Protein AF-A0A9D7BAR1-F1 (afdb_monomer)

Foldseek 3Di:
DPCDQDPLRVLLVVLLVCCLVVVDQCLPPPDQDPDDPVSSNVSSVCSNCVPNVCVVVSVSADPQDQEQDFPDWDDDQFKIKTARPAPFWKWKAKPVGDIDTDRIDMDGHPDFDKMKMKIWTQHPVGHIYIDIDIDGRDHDD

pLDDT: mean 88.32, std 10.66, range [42.91, 97.5]

Nearest PDB structures (foldseek):
  4l9d-assembly2_B  TM=8.506E-01  e=4.970E-05  Vibrio cholerae M66-2
  6aem-assembly2_B  TM=8.520E-01  e=3.754E-04  Vibrio anguillarum
  2y72-assembly2_B  TM=6.990E-01  e=2.219E-03  Hathewaya histolytica
  4tn9-assembly1_A  TM=7.422E-01  e=4.922E-03  Hathewaya histolytica
  4aqo-assembly1_A  TM=6.953E-01  e=4.354E-03  Hathewaya histolytica

Sequence (141 aa):
MESHPSVEGTYLAACVFYCTLFQQSCVNATFNSSLPPETATILRTIASATVLDEIETWNLDVPNGTDALLDDYTLGTDFVTLVHNGQGTHLWTCSNGQSFTTATVTFNFATAGSYTVTHTYDDPCGNTDTGTLHLRHCPRR

Structure (mmCIF, N/CA/C/O backbone):
data_AF-A0A9D7BAR1-F1
#
_entry.id   AF-A0A9D7BAR1-F1
#
loop_
_atom_site.group_PDB
_atom_site.id
_atom_site.type_symbol
_atom_site.label_atom_id
_atom_site.label_alt_id
_atom_site.label_comp_id
_atom_site.label_asym_id
_atom_site.label_entity_id
_atom_site.label_seq_id
_atom_site.pdbx_PDB_ins_code
_atom_site.Cartn_x
_atom_site.Cartn_y
_atom_site.Cartn_z
_atom_site.occupancy
_atom_site.B_iso_or_equiv
_atom_site.auth_seq_id
_atom_site.auth_comp_id
_atom_site.auth_asym_id
_atom_site.auth_atom_id
_atom_site.pdbx_PDB_model_num
ATOM 1 N N . MET A 1 1 ? 38.375 2.074 -20.699 1.00 42.91 1 MET A N 1
ATOM 2 C CA . MET A 1 1 ? 37.462 1.910 -21.846 1.00 42.91 1 MET A CA 1
ATOM 3 C C . MET A 1 1 ? 36.117 2.381 -21.355 1.00 42.91 1 MET A C 1
ATOM 5 O O . MET A 1 1 ? 35.508 1.689 -20.551 1.00 42.91 1 MET A O 1
ATOM 9 N N . GLU A 1 2 ? 35.747 3.615 -21.685 1.00 49.19 2 GLU A N 1
ATOM 10 C CA . GLU A 1 2 ? 34.440 4.144 -21.305 1.00 49.19 2 GLU A CA 1
ATOM 11 C C . GLU A 1 2 ? 33.367 3.308 -22.000 1.00 49.19 2 GLU A C 1
ATOM 13 O O . GLU A 1 2 ? 33.312 3.229 -23.227 1.00 49.19 2 GLU A O 1
ATOM 18 N N . SER A 1 3 ? 32.579 2.606 -21.188 1.00 58.50 3 SER A N 1
ATOM 19 C CA . SER A 1 3 ? 31.426 1.823 -21.611 1.00 58.50 3 SER A CA 1
ATOM 20 C C . SER A 1 3 ? 30.321 2.792 -22.013 1.00 58.50 3 SER A C 1
ATOM 22 O O . SER A 1 3 ? 29.392 3.030 -21.245 1.00 58.50 3 SER A O 1
ATOM 24 N N . HIS A 1 4 ? 30.433 3.399 -23.194 1.00 56.12 4 HIS A N 1
ATOM 25 C CA . HIS A 1 4 ? 29.292 4.102 -23.755 1.00 56.12 4 HIS A CA 1
ATOM 26 C C . HIS A 1 4 ? 28.196 3.074 -24.036 1.00 56.12 4 HIS A C 1
ATOM 28 O O . HIS A 1 4 ? 28.446 2.102 -24.757 1.00 56.12 4 HIS A O 1
ATOM 34 N N . PRO A 1 5 ? 26.999 3.247 -23.457 1.00 65.75 5 PRO A N 1
ATOM 35 C CA . PRO A 1 5 ? 25.892 2.368 -23.762 1.00 65.75 5 PRO A CA 1
ATOM 36 C C . PRO A 1 5 ? 25.576 2.488 -25.254 1.00 65.75 5 PRO A C 1
ATOM 38 O O . PRO A 1 5 ? 25.544 3.586 -25.814 1.00 65.75 5 PRO A O 1
ATOM 41 N N . SER A 1 6 ? 25.352 1.349 -25.906 1.00 86.56 6 SER A N 1
ATOM 42 C CA . SER A 1 6 ? 24.841 1.338 -27.273 1.00 86.56 6 SER A CA 1
ATOM 43 C C . SER A 1 6 ? 23.470 2.028 -27.330 1.00 86.56 6 SER A C 1
ATOM 45 O O . SER A 1 6 ? 22.872 2.351 -26.295 1.00 86.56 6 SER A O 1
ATOM 47 N N . VAL A 1 7 ? 22.938 2.260 -28.532 1.00 89.50 7 VAL A N 1
ATOM 48 C CA . VAL A 1 7 ? 21.580 2.814 -28.672 1.00 89.50 7 VAL A CA 1
ATOM 49 C C . VAL A 1 7 ? 20.568 1.912 -27.954 1.00 89.50 7 VAL A C 1
ATOM 51 O O . VAL A 1 7 ? 19.695 2.416 -27.250 1.00 89.50 7 VAL A O 1
ATOM 54 N N . GLU A 1 8 ? 20.743 0.592 -28.046 1.00 91.75 8 GLU A N 1
ATOM 55 C CA . GLU A 1 8 ? 19.975 -0.410 -27.303 1.00 91.75 8 GLU A CA 1
ATOM 56 C C . GLU A 1 8 ? 20.138 -0.242 -25.790 1.00 91.75 8 GLU A C 1
ATOM 58 O O . GLU A 1 8 ? 19.143 -0.190 -25.073 1.00 91.75 8 GLU A O 1
ATOM 63 N N . GLY A 1 9 ? 21.376 -0.111 -25.299 1.00 89.62 9 GLY A N 1
ATOM 64 C CA . GLY A 1 9 ? 21.656 0.038 -23.869 1.00 89.62 9 GLY A CA 1
ATOM 65 C C . GLY A 1 9 ? 21.078 1.325 -23.277 1.00 89.62 9 GLY A C 1
ATOM 66 O O . GLY A 1 9 ? 20.498 1.306 -22.194 1.00 89.62 9 GLY A O 1
ATOM 67 N N . THR A 1 10 ? 21.171 2.436 -24.011 1.00 91.31 10 THR A N 1
ATOM 68 C CA . THR A 1 10 ? 20.620 3.735 -23.594 1.00 91.31 10 THR A CA 1
ATOM 69 C C . THR A 1 10 ? 19.096 3.691 -23.575 1.00 91.31 10 THR A C 1
ATOM 71 O O . THR A 1 10 ? 18.467 4.182 -22.639 1.00 91.31 10 THR A O 1
ATOM 74 N N . TYR A 1 11 ? 18.493 3.072 -24.592 1.00 94.12 11 TYR A N 1
ATOM 75 C CA . TYR A 1 11 ? 17.048 2.908 -24.677 1.00 94.12 11 TYR A CA 1
ATOM 76 C C . TYR A 1 11 ? 16.513 2.005 -23.562 1.00 94.12 11 TYR A C 1
ATOM 78 O O . TYR A 1 11 ? 15.532 2.356 -22.908 1.00 94.12 11 TYR A O 1
ATOM 86 N N . LEU A 1 12 ? 17.186 0.881 -23.295 1.00 93.75 12 LEU A N 1
ATOM 87 C CA . LEU A 1 12 ? 16.839 -0.016 -22.196 1.00 93.75 12 LEU A CA 1
ATOM 88 C C . LEU A 1 12 ? 16.933 0.700 -20.844 1.00 93.75 12 LEU A C 1
ATOM 90 O O . LEU A 1 12 ? 15.992 0.628 -20.060 1.00 93.75 12 LEU A O 1
ATOM 94 N N . ALA A 1 13 ? 18.016 1.445 -20.595 1.00 93.44 13 ALA A N 1
ATOM 95 C CA . ALA A 1 13 ? 18.177 2.220 -19.366 1.00 93.44 13 ALA A CA 1
ATOM 96 C C . ALA A 1 13 ? 17.063 3.267 -19.194 1.00 93.44 13 ALA A C 1
ATOM 98 O O . ALA A 1 13 ? 16.499 3.390 -18.111 1.00 93.44 13 ALA A O 1
ATOM 99 N N . ALA A 1 14 ? 16.686 3.974 -20.264 1.00 93.19 14 ALA A N 1
ATOM 100 C CA . ALA A 1 14 ? 15.569 4.917 -20.233 1.00 93.19 14 ALA A CA 1
ATOM 101 C C . ALA A 1 14 ? 14.231 4.230 -19.900 1.00 93.19 14 ALA A C 1
ATOM 103 O O . ALA A 1 14 ? 13.445 4.768 -19.121 1.00 93.19 14 ALA A O 1
ATOM 104 N N . CYS A 1 15 ? 13.985 3.035 -20.446 1.00 95.06 15 CYS A N 1
ATOM 105 C CA . CYS A 1 15 ? 12.789 2.250 -20.138 1.00 95.06 15 CYS A CA 1
ATOM 106 C C . CYS A 1 15 ? 12.765 1.799 -18.672 1.00 95.06 15 CYS A C 1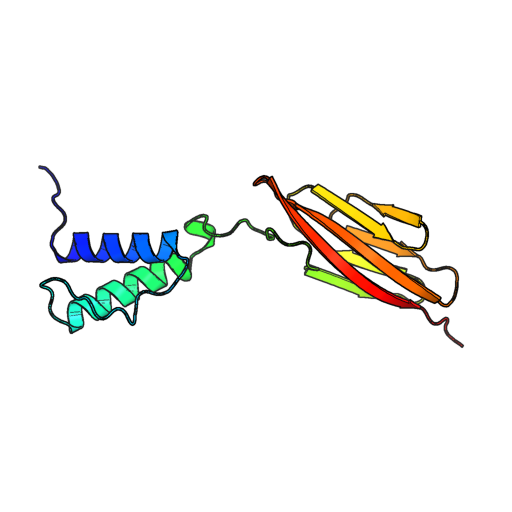
ATOM 108 O O . CYS A 1 15 ? 11.722 1.900 -18.032 1.00 95.06 15 CYS A O 1
ATOM 110 N N . VAL A 1 16 ? 13.908 1.359 -18.131 1.00 94.75 16 VAL A N 1
ATOM 111 C CA . VAL A 1 16 ? 14.049 1.010 -16.709 1.00 94.75 16 VAL A CA 1
ATOM 112 C C . VAL A 1 16 ? 13.746 2.227 -15.840 1.00 94.75 16 VAL A C 1
ATOM 114 O O . VAL A 1 16 ? 12.854 2.150 -15.006 1.00 94.75 16 VAL A O 1
ATOM 117 N N . PHE A 1 17 ? 14.382 3.378 -16.097 1.00 93.81 17 PHE A N 1
ATOM 118 C CA . PHE A 1 17 ? 14.114 4.604 -15.337 1.00 93.81 17 PHE A CA 1
ATOM 119 C C . PHE A 1 17 ? 12.647 5.025 -15.389 1.00 93.81 17 PHE A C 1
ATOM 121 O O . PHE A 1 17 ? 12.096 5.424 -14.368 1.00 93.81 17 PHE A O 1
ATOM 128 N N . TYR A 1 18 ? 12.002 4.924 -16.552 1.00 94.00 18 TYR A N 1
ATOM 129 C CA . TYR A 1 18 ? 10.576 5.210 -16.672 1.00 94.00 18 TYR A CA 1
ATOM 130 C C . TYR A 1 18 ? 9.737 4.287 -15.777 1.00 94.00 18 TYR A C 1
ATOM 132 O O . TYR A 1 18 ? 8.904 4.774 -15.013 1.00 94.00 18 TYR A O 1
ATOM 140 N N . CYS A 1 19 ? 9.986 2.974 -15.824 1.00 93.94 19 CYS A N 1
ATOM 141 C CA . CYS A 1 19 ? 9.258 2.008 -15.001 1.00 93.94 19 CYS A CA 1
ATOM 142 C C . CYS A 1 19 ? 9.508 2.246 -13.505 1.00 93.94 19 CYS A C 1
ATOM 144 O O . CYS A 1 19 ? 8.572 2.178 -12.723 1.00 93.94 19 CYS A O 1
ATOM 146 N N . THR A 1 20 ? 10.735 2.591 -13.109 1.00 92.94 20 THR A N 1
ATOM 147 C CA . THR A 1 20 ? 11.098 2.880 -11.713 1.00 92.94 20 THR A CA 1
ATOM 148 C C . THR A 1 20 ? 10.445 4.168 -11.200 1.00 92.94 20 THR A C 1
ATOM 150 O O . THR A 1 20 ? 9.911 4.185 -10.098 1.00 92.94 20 THR A O 1
ATOM 153 N N . LEU A 1 21 ? 10.466 5.251 -11.985 1.00 90.56 21 LEU A N 1
ATOM 154 C CA . LEU A 1 21 ? 9.957 6.561 -11.554 1.00 90.56 21 LEU A CA 1
ATOM 155 C C . LEU A 1 21 ? 8.431 6.630 -11.520 1.00 90.56 21 LEU A C 1
ATOM 157 O O . LEU A 1 21 ? 7.870 7.291 -10.651 1.00 90.56 21 LEU A O 1
ATOM 161 N N . PHE A 1 22 ? 7.770 6.000 -12.491 1.00 90.25 22 PHE A N 1
ATOM 162 C CA . PHE A 1 22 ? 6.319 6.099 -12.653 1.00 90.25 22 PHE A CA 1
ATOM 163 C C . PHE A 1 22 ? 5.576 4.839 -12.223 1.00 90.25 22 PHE A C 1
ATOM 165 O O . PHE A 1 22 ? 4.349 4.857 -12.225 1.00 90.25 22 PHE A O 1
ATOM 172 N N . GLN A 1 23 ? 6.291 3.757 -11.892 1.00 90.69 23 GLN A N 1
ATOM 173 C CA . GLN A 1 23 ? 5.712 2.446 -11.573 1.00 90.69 23 GLN A CA 1
ATOM 174 C C . GLN A 1 23 ? 4.717 1.974 -12.650 1.00 90.69 23 GLN A C 1
ATOM 176 O O . GLN A 1 23 ? 3.678 1.380 -12.374 1.00 90.69 23 GLN A O 1
ATOM 181 N N . GLN A 1 24 ? 5.025 2.283 -13.914 1.00 91.81 24 GLN A N 1
ATOM 182 C CA . GLN A 1 24 ? 4.172 2.031 -15.074 1.00 91.81 24 GLN A CA 1
ATOM 183 C C . GLN A 1 24 ? 4.924 1.259 -16.149 1.00 91.81 24 GLN A C 1
ATOM 185 O O . GLN A 1 24 ? 6.093 1.524 -16.430 1.00 91.81 24 GLN A O 1
ATOM 190 N N . SER A 1 25 ? 4.226 0.328 -16.802 1.00 93.62 25 SER A N 1
ATOM 191 C CA . SER A 1 25 ? 4.794 -0.415 -17.925 1.00 93.62 25 SER A CA 1
ATOM 192 C C . SER A 1 25 ? 5.020 0.503 -19.123 1.00 93.62 25 SER A C 1
ATOM 194 O O . SER A 1 25 ? 4.136 1.257 -19.532 1.00 93.62 25 SER A O 1
ATOM 196 N N . CYS A 1 26 ? 6.190 0.376 -19.746 1.00 94.19 26 CYS A N 1
ATOM 197 C CA . CYS A 1 26 ? 6.513 1.085 -20.978 1.00 94.19 26 CYS A CA 1
ATOM 198 C C . CYS A 1 26 ? 6.170 0.293 -22.249 1.00 94.19 26 CYS A C 1
ATOM 200 O O . CYS A 1 26 ? 6.384 0.815 -23.335 1.00 94.19 26 CYS A O 1
ATOM 202 N N . VAL A 1 27 ? 5.614 -0.927 -22.177 1.00 94.56 27 VAL A N 1
ATOM 203 C CA . VAL A 1 27 ? 5.399 -1.819 -23.346 1.00 94.56 27 VAL A CA 1
ATOM 204 C C . VAL A 1 27 ? 4.728 -1.116 -24.537 1.00 94.56 27 VAL A C 1
ATOM 206 O O . VAL A 1 27 ? 5.168 -1.284 -25.679 1.00 94.56 27 VAL A O 1
ATOM 209 N N . ASN A 1 28 ? 3.737 -0.262 -24.267 1.00 91.75 28 ASN A N 1
ATOM 210 C CA . ASN A 1 28 ? 2.947 0.450 -25.278 1.00 91.75 28 ASN A CA 1
ATOM 211 C C . ASN A 1 28 ? 3.550 1.790 -25.742 1.00 91.75 28 ASN A C 1
ATOM 213 O O . ASN A 1 28 ? 2.898 2.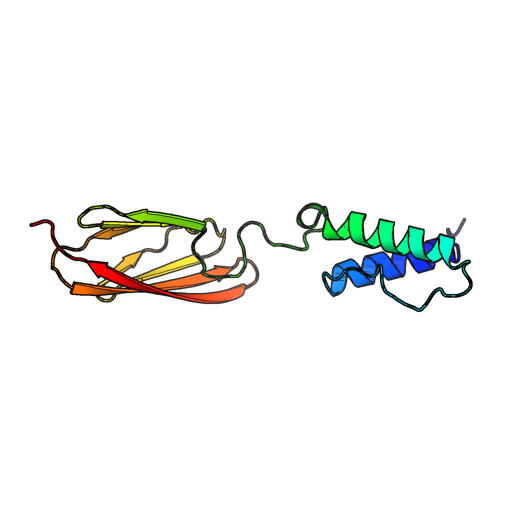527 -26.484 1.00 91.75 28 ASN A O 1
ATOM 217 N N . ALA A 1 29 ? 4.767 2.142 -25.319 1.00 90.62 29 ALA A N 1
ATOM 218 C CA . ALA A 1 29 ? 5.408 3.368 -25.778 1.00 90.62 29 ALA A CA 1
ATOM 219 C C . ALA A 1 29 ? 5.673 3.315 -27.293 1.00 90.62 29 ALA A C 1
ATOM 221 O O . ALA A 1 29 ?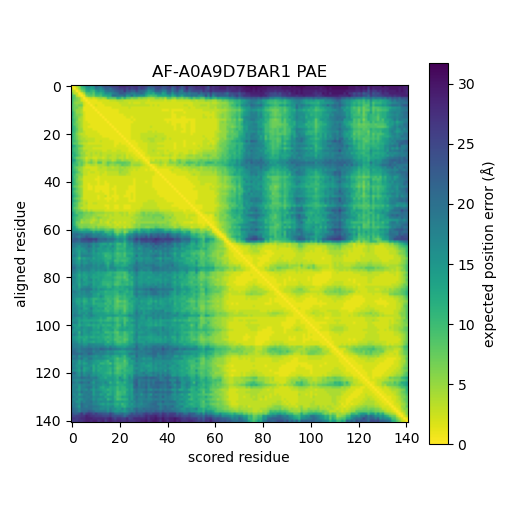 6.141 2.312 -27.833 1.00 90.62 29 ALA A O 1
ATOM 222 N N . THR A 1 30 ? 5.387 4.420 -27.981 1.00 90.88 30 THR A N 1
ATOM 223 C CA . THR A 1 30 ? 5.482 4.527 -29.448 1.00 90.88 30 THR A CA 1
ATOM 224 C C . THR A 1 30 ? 6.845 5.020 -29.937 1.00 90.88 30 THR A C 1
ATOM 226 O O . THR A 1 30 ? 7.169 4.886 -31.117 1.00 90.88 30 THR A O 1
ATOM 229 N N . PHE A 1 31 ? 7.663 5.583 -29.046 1.00 90.75 31 PHE A N 1
ATOM 230 C CA . PHE A 1 31 ? 9.007 6.048 -29.367 1.00 90.75 31 PHE A CA 1
ATOM 231 C C . PHE A 1 31 ? 10.006 4.882 -29.357 1.00 90.75 31 PHE A C 1
ATOM 233 O O . PHE A 1 31 ? 10.190 4.232 -28.330 1.00 90.75 31 PHE A O 1
ATOM 240 N N . ASN A 1 32 ? 10.691 4.653 -30.481 1.00 89.00 32 ASN A N 1
ATOM 241 C CA . ASN A 1 32 ? 11.659 3.558 -30.659 1.00 89.00 32 ASN A CA 1
ATOM 242 C C . ASN A 1 32 ? 13.111 4.045 -30.815 1.00 89.00 32 ASN A C 1
ATOM 244 O O . ASN A 1 32 ? 13.995 3.246 -31.122 1.00 89.00 32 ASN A O 1
ATOM 248 N N . SER A 1 33 ? 13.378 5.345 -30.626 1.00 85.12 33 SER A N 1
ATOM 249 C CA . SER A 1 33 ? 14.669 5.949 -30.989 1.00 85.12 33 SER A CA 1
ATOM 250 C C . SER A 1 33 ? 15.020 5.628 -32.457 1.00 85.12 33 SER A C 1
ATOM 252 O O . SER A 1 33 ? 14.156 5.743 -33.326 1.00 85.12 33 SER A O 1
ATOM 254 N N . SER A 1 34 ? 16.253 5.196 -32.730 1.00 88.31 34 SER A N 1
ATOM 255 C CA . SER A 1 34 ? 16.720 4.703 -34.034 1.00 88.31 34 SER A CA 1
ATOM 256 C C . SER A 1 34 ? 16.736 3.167 -34.136 1.00 88.31 34 SER A C 1
ATOM 258 O O . SER A 1 34 ? 17.415 2.623 -35.006 1.00 88.31 34 SER A O 1
ATOM 260 N N . LEU A 1 35 ? 16.049 2.455 -33.233 1.00 90.69 35 LEU A N 1
ATOM 261 C CA . LEU A 1 35 ? 16.045 0.991 -33.191 1.00 90.69 35 LEU A CA 1
ATOM 262 C C . LEU A 1 35 ? 14.958 0.387 -34.092 1.00 90.69 35 LEU A C 1
ATOM 264 O O . LEU A 1 35 ? 13.893 0.989 -34.271 1.00 90.69 35 LEU A O 1
ATOM 268 N N . PRO A 1 36 ? 15.168 -0.844 -34.597 1.00 93.25 36 PRO A N 1
ATOM 269 C CA . PRO A 1 36 ? 14.102 -1.624 -35.211 1.00 93.25 36 PRO A CA 1
ATOM 270 C C . PRO A 1 36 ? 12.907 -1.785 -34.250 1.00 93.25 36 PRO A C 1
ATOM 272 O O . PRO A 1 36 ? 13.121 -2.023 -33.056 1.00 93.25 36 PRO A O 1
ATOM 275 N N . PRO A 1 37 ? 11.653 -1.709 -34.740 1.00 92.38 37 PRO A N 1
ATOM 276 C CA . PRO A 1 37 ? 10.463 -1.802 -33.889 1.00 92.38 37 PRO A CA 1
ATOM 277 C C . PRO A 1 37 ? 10.390 -3.083 -33.050 1.00 92.38 37 PRO A C 1
ATOM 279 O O . PRO A 1 37 ? 9.953 -3.042 -31.899 1.00 92.38 37 PRO A O 1
ATOM 282 N N . GLU A 1 38 ? 10.847 -4.211 -33.600 1.00 93.94 38 GLU A N 1
ATOM 283 C CA . GLU A 1 38 ? 10.897 -5.493 -32.887 1.00 93.94 38 GLU A CA 1
ATOM 284 C C . GLU A 1 38 ? 11.880 -5.436 -31.713 1.00 93.94 38 GLU A C 1
ATOM 286 O O . GLU A 1 38 ? 11.507 -5.745 -30.581 1.00 93.94 38 GLU A O 1
ATOM 291 N N . THR A 1 39 ? 13.099 -4.940 -31.947 1.00 93.38 39 THR A N 1
ATOM 292 C CA . THR A 1 39 ? 14.116 -4.758 -30.903 1.00 93.38 39 THR A CA 1
ATOM 293 C C . THR A 1 39 ? 13.621 -3.825 -29.802 1.00 93.38 39 THR A C 1
ATOM 295 O O . THR A 1 39 ? 13.716 -4.159 -28.624 1.00 93.38 39 THR A O 1
ATOM 298 N N . ALA A 1 40 ? 13.042 -2.676 -30.161 1.00 93.50 40 ALA A N 1
ATOM 299 C CA . ALA A 1 40 ? 12.512 -1.730 -29.182 1.00 93.50 40 ALA A CA 1
ATOM 300 C C . ALA A 1 40 ? 11.387 -2.354 -28.336 1.00 93.50 40 ALA A C 1
ATOM 302 O O . ALA A 1 40 ? 11.360 -2.179 -27.120 1.00 93.50 40 ALA A O 1
ATOM 303 N N . THR A 1 41 ? 10.505 -3.145 -28.953 1.00 95.62 41 THR A N 1
ATOM 304 C CA . THR A 1 41 ? 9.426 -3.856 -28.249 1.00 95.62 41 THR A CA 1
ATOM 305 C C . THR A 1 41 ? 9.971 -4.878 -27.253 1.00 95.62 41 THR A C 1
ATO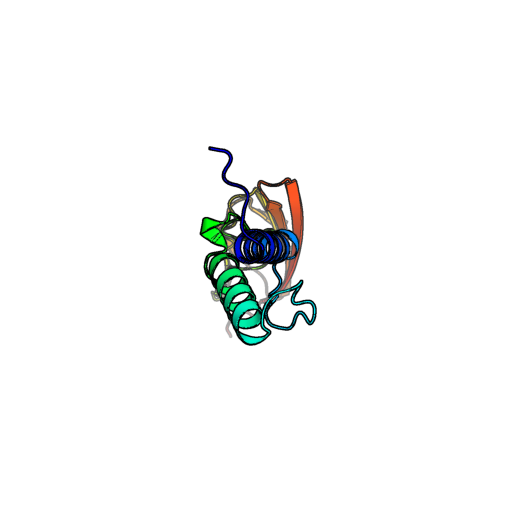M 307 O O . THR A 1 41 ? 9.497 -4.933 -26.116 1.00 95.62 41 THR A O 1
ATOM 310 N N . ILE A 1 42 ? 11.006 -5.633 -27.634 1.00 96.12 42 ILE A N 1
ATOM 311 C CA . ILE A 1 42 ? 11.689 -6.569 -26.732 1.00 96.12 42 ILE A CA 1
ATOM 312 C C . ILE A 1 42 ? 12.281 -5.816 -25.535 1.00 96.12 42 ILE A C 1
ATOM 314 O O . ILE A 1 42 ? 12.028 -6.195 -24.394 1.00 96.12 42 ILE A O 1
ATOM 318 N N . LEU A 1 43 ? 13.004 -4.717 -25.770 1.00 95.75 43 LEU A N 1
ATOM 319 C CA . LEU A 1 43 ? 13.642 -3.946 -24.696 1.00 95.75 43 LEU A CA 1
ATOM 320 C C . LEU A 1 43 ? 12.625 -3.337 -23.719 1.00 95.75 43 LEU A C 1
ATOM 322 O O . LEU A 1 43 ? 12.840 -3.405 -22.511 1.00 95.75 43 LEU A O 1
ATOM 326 N N . ARG A 1 44 ? 11.499 -2.799 -24.208 1.00 96.62 44 ARG A N 1
ATOM 327 C CA . ARG A 1 44 ? 10.423 -2.279 -23.339 1.00 96.62 44 ARG A CA 1
ATOM 328 C C . ARG A 1 44 ? 9.765 -3.374 -22.507 1.00 96.62 44 ARG A C 1
ATOM 330 O O . ARG A 1 44 ? 9.442 -3.152 -21.341 1.00 96.62 44 ARG A O 1
ATOM 337 N N . THR A 1 45 ? 9.578 -4.549 -23.105 1.00 96.38 45 THR A N 1
ATOM 338 C CA . THR A 1 45 ? 9.008 -5.715 -22.419 1.00 96.38 45 THR A CA 1
ATOM 339 C C . THR A 1 45 ? 9.934 -6.185 -21.304 1.00 96.38 45 THR A C 1
ATOM 341 O O . THR A 1 45 ? 9.486 -6.319 -20.170 1.00 96.38 45 THR A O 1
ATOM 344 N N . ILE A 1 46 ? 11.231 -6.340 -21.596 1.00 96.06 46 ILE A N 1
ATOM 345 C CA . ILE A 1 46 ? 12.240 -6.727 -20.602 1.00 96.06 46 ILE A CA 1
ATOM 346 C C . ILE A 1 46 ? 12.308 -5.692 -19.477 1.00 96.06 46 ILE A C 1
ATOM 348 O O . ILE A 1 46 ? 12.199 -6.068 -18.319 1.00 96.06 46 ILE A O 1
ATOM 352 N N . ALA A 1 47 ? 12.429 -4.399 -19.797 1.00 95.31 47 ALA A N 1
ATOM 353 C CA . ALA A 1 47 ? 12.509 -3.351 -18.778 1.00 95.31 47 ALA A CA 1
ATOM 354 C C . ALA A 1 47 ? 11.274 -3.321 -17.867 1.00 95.31 47 ALA A C 1
ATOM 356 O O . ALA A 1 47 ? 11.420 -3.211 -16.653 1.00 95.31 47 ALA A O 1
ATOM 357 N N . SER A 1 48 ? 10.073 -3.445 -18.445 1.00 95.31 48 SER A N 1
ATOM 358 C CA . SER A 1 48 ? 8.830 -3.462 -17.666 1.00 95.31 48 SER A CA 1
ATOM 359 C C . SER A 1 48 ? 8.783 -4.659 -16.720 1.00 95.31 48 SER A C 1
ATOM 361 O O . SER A 1 48 ? 8.512 -4.466 -15.543 1.00 95.31 48 SER A O 1
ATOM 363 N N . ALA A 1 49 ? 9.091 -5.862 -17.215 1.00 94.56 49 ALA A N 1
ATOM 364 C CA . ALA A 1 49 ? 9.089 -7.079 -16.405 1.00 94.56 49 ALA A CA 1
ATOM 365 C C . ALA A 1 49 ? 10.153 -7.022 -15.297 1.00 94.56 49 ALA A C 1
ATOM 367 O O . ALA A 1 49 ? 9.853 -7.200 -14.127 1.00 94.56 49 ALA A O 1
ATOM 368 N N . THR A 1 50 ? 11.398 -6.672 -15.638 1.00 94.06 50 THR A N 1
ATOM 369 C CA . THR A 1 50 ? 12.514 -6.626 -14.678 1.00 94.06 50 THR A CA 1
ATOM 370 C C . THR A 1 50 ? 12.271 -5.677 -13.505 1.00 94.06 50 THR A C 1
ATOM 372 O O . THR A 1 50 ? 12.778 -5.942 -12.420 1.00 94.06 50 THR A O 1
ATOM 375 N N . VAL A 1 51 ? 11.555 -4.569 -13.717 1.00 94.00 51 VAL A N 1
ATOM 376 C CA . VAL A 1 51 ? 11.281 -3.584 -12.661 1.00 94.00 51 VAL A CA 1
ATOM 377 C C . VAL A 1 51 ? 9.976 -3.891 -11.929 1.00 94.00 51 VAL A C 1
ATOM 379 O O . VAL A 1 51 ? 9.955 -3.889 -10.703 1.00 94.00 51 VAL A O 1
ATOM 382 N N . LEU A 1 52 ? 8.888 -4.132 -12.665 1.00 90.50 52 LEU A N 1
ATOM 383 C CA . LEU A 1 52 ? 7.542 -4.210 -12.090 1.00 90.50 52 LEU A CA 1
ATOM 384 C C . LEU A 1 52 ? 7.180 -5.603 -11.564 1.00 90.50 52 LEU A C 1
ATOM 386 O O . LEU A 1 52 ? 6.303 -5.694 -10.712 1.00 90.50 52 LEU A O 1
ATOM 390 N N . ASP A 1 53 ? 7.853 -6.665 -12.017 1.00 89.56 53 ASP A N 1
ATOM 391 C CA . ASP A 1 53 ? 7.650 -8.009 -11.457 1.00 89.56 53 ASP A CA 1
ATOM 392 C C . ASP A 1 53 ? 8.464 -8.209 -10.161 1.00 89.56 53 ASP A C 1
ATOM 394 O O . ASP A 1 53 ? 8.211 -9.141 -9.407 1.00 89.56 53 ASP A O 1
ATOM 398 N N . GLU A 1 54 ? 9.418 -7.313 -9.878 1.00 86.81 54 GLU A N 1
ATOM 399 C CA . GLU A 1 54 ? 10.385 -7.407 -8.774 1.00 86.81 54 GLU A CA 1
ATOM 400 C C . GLU A 1 54 ? 10.403 -6.119 -7.925 1.00 86.81 54 GLU A C 1
ATOM 402 O O . GLU A 1 54 ? 11.458 -5.611 -7.537 1.00 86.81 54 GLU A O 1
ATOM 407 N N . ILE A 1 55 ? 9.222 -5.559 -7.648 1.00 82.81 55 ILE A N 1
ATOM 408 C CA . ILE A 1 55 ? 9.033 -4.268 -6.959 1.00 82.81 55 ILE A CA 1
ATOM 409 C C . ILE A 1 55 ? 9.779 -4.191 -5.613 1.00 82.81 55 ILE A C 1
ATOM 411 O O . ILE A 1 55 ? 10.347 -3.145 -5.291 1.00 82.81 55 ILE A O 1
ATOM 415 N N . GLU A 1 56 ? 9.856 -5.292 -4.862 1.00 76.94 56 GLU A N 1
ATOM 416 C CA . GLU A 1 56 ? 10.618 -5.369 -3.606 1.00 76.94 56 GLU A CA 1
ATOM 417 C C . GLU A 1 56 ? 12.134 -5.269 -3.838 1.00 76.94 56 GLU A C 1
ATOM 419 O O . GLU A 1 56 ? 12.819 -4.503 -3.160 1.00 76.94 56 GLU A O 1
ATOM 424 N N . THR A 1 57 ? 12.668 -5.980 -4.840 1.00 83.88 57 THR A N 1
ATOM 425 C CA . THR A 1 57 ? 14.096 -5.937 -5.211 1.00 83.88 57 THR A CA 1
ATOM 426 C C . THR A 1 57 ? 14.525 -4.523 -5.606 1.00 83.88 57 THR A C 1
ATOM 428 O O . THR A 1 57 ? 15.635 -4.089 -5.292 1.00 83.88 57 THR A O 1
ATOM 431 N N . TRP A 1 58 ? 13.636 -3.790 -6.279 1.00 84.62 58 TRP A N 1
ATOM 432 C CA . TRP A 1 58 ? 13.859 -2.400 -6.677 1.00 84.62 58 TRP A CA 1
ATOM 433 C C . TRP A 1 58 ? 13.497 -1.379 -5.591 1.00 84.62 58 TRP A C 1
ATOM 435 O O . TRP A 1 58 ? 13.640 -0.179 -5.833 1.00 84.62 58 TRP A O 1
ATOM 445 N N . ASN A 1 59 ? 13.063 -1.831 -4.406 1.00 81.56 59 ASN A N 1
ATOM 446 C CA . ASN A 1 59 ? 12.601 -0.991 -3.298 1.00 81.56 59 ASN A CA 1
ATOM 447 C C . ASN A 1 59 ? 11.573 0.061 -3.763 1.00 81.56 59 ASN A C 1
ATOM 449 O O . ASN A 1 59 ? 11.629 1.232 -3.377 1.00 81.56 59 ASN A O 1
ATOM 453 N N . LEU A 1 60 ? 10.689 -0.357 -4.672 1.00 79.25 60 LEU A N 1
ATOM 454 C CA . LEU A 1 60 ? 9.620 0.462 -5.246 1.00 79.25 60 LEU A CA 1
ATOM 455 C C . LEU A 1 60 ? 8.332 0.403 -4.433 1.00 79.25 60 LEU A C 1
ATOM 457 O O . LEU A 1 60 ? 7.452 1.236 -4.635 1.00 79.25 60 LEU A O 1
ATOM 461 N N . ASP A 1 61 ? 8.251 -0.540 -3.508 1.00 71.94 61 ASP A N 1
ATOM 462 C CA . ASP A 1 61 ? 7.223 -0.592 -2.487 1.00 71.94 61 ASP A CA 1
ATOM 463 C C . ASP A 1 61 ? 7.891 -0.710 -1.119 1.00 71.94 61 ASP A C 1
ATOM 465 O O . ASP A 1 61 ? 8.968 -1.301 -0.981 1.00 71.94 61 ASP A O 1
ATOM 469 N N . VAL A 1 62 ? 7.258 -0.115 -0.115 1.00 66.69 62 VAL A N 1
ATOM 470 C CA . VAL A 1 62 ? 7.597 -0.390 1.275 1.00 66.69 62 VAL A CA 1
ATOM 471 C C . VAL A 1 62 ? 6.800 -1.625 1.679 1.00 66.69 62 VAL A C 1
ATOM 473 O O . VAL A 1 62 ? 5.571 -1.592 1.608 1.00 66.69 62 VAL A O 1
ATOM 476 N N . PRO A 1 63 ? 7.455 -2.724 2.101 1.00 55.75 63 PRO A N 1
ATOM 477 C CA . PRO A 1 63 ? 6.732 -3.892 2.573 1.00 55.75 63 PRO A CA 1
ATOM 478 C C . PRO A 1 63 ? 5.714 -3.468 3.633 1.00 55.75 63 PRO A C 1
ATOM 480 O O . PRO A 1 63 ? 6.070 -2.789 4.601 1.00 55.75 63 PRO A O 1
ATOM 483 N N . ASN A 1 64 ? 4.457 -3.865 3.423 1.00 59.88 64 ASN A N 1
ATOM 484 C CA . ASN A 1 64 ? 3.323 -3.579 4.302 1.00 59.88 64 ASN A CA 1
ATOM 485 C C . ASN A 1 64 ? 2.823 -2.123 4.300 1.00 59.88 64 ASN A C 1
ATOM 487 O O . ASN A 1 64 ? 2.290 -1.659 5.306 1.00 59.88 64 ASN A O 1
ATOM 491 N N . GLY A 1 65 ? 2.934 -1.459 3.147 1.00 61.91 65 GLY A N 1
ATOM 492 C CA . GLY A 1 65 ? 2.056 -0.364 2.749 1.00 61.91 65 GLY A CA 1
ATOM 493 C C . GLY A 1 65 ? 2.326 0.986 3.413 1.00 61.91 65 GLY A C 1
ATOM 494 O O . GLY A 1 65 ? 2.913 1.109 4.490 1.00 61.91 65 GLY A O 1
ATOM 495 N N . THR A 1 66 ? 1.875 2.028 2.722 1.00 67.38 66 THR A N 1
ATOM 496 C CA . THR A 1 66 ? 1.763 3.405 3.228 1.00 67.38 66 THR A CA 1
ATOM 497 C C . THR A 1 66 ? 0.343 3.725 3.704 1.00 67.38 66 THR A C 1
ATOM 499 O O . THR A 1 66 ? 0.097 4.807 4.234 1.00 67.38 66 THR A O 1
ATOM 502 N N . ASP A 1 67 ? -0.600 2.804 3.488 1.00 83.00 67 ASP A N 1
ATOM 503 C CA . ASP A 1 67 ? -2.015 3.000 3.769 1.00 83.00 67 ASP A CA 1
ATOM 504 C C . ASP A 1 67 ? -2.420 2.474 5.156 1.00 83.00 67 ASP A C 1
ATOM 506 O O . ASP A 1 67 ? -1.666 1.801 5.854 1.00 83.00 67 ASP A O 1
ATOM 510 N N . ALA A 1 68 ? -3.616 2.856 5.592 1.00 88.88 68 ALA A N 1
ATOM 511 C CA . ALA A 1 68 ? -4.209 2.443 6.857 1.00 88.88 68 ALA A CA 1
ATOM 512 C C . ALA A 1 68 ? -5.259 1.334 6.665 1.00 88.88 68 ALA A C 1
ATOM 514 O O . ALA A 1 68 ? -6.135 1.164 7.528 1.00 88.88 68 ALA A O 1
ATOM 515 N N . LEU A 1 69 ? -5.228 0.609 5.541 1.00 88.12 69 LEU A N 1
ATOM 516 C CA . LEU A 1 69 ? -6.161 -0.480 5.266 1.00 88.12 69 LEU A CA 1
ATOM 517 C C . LEU A 1 69 ? -5.867 -1.690 6.162 1.00 88.12 69 LEU A C 1
ATOM 519 O O . LEU A 1 69 ? -4.880 -1.753 6.884 1.00 88.12 69 LEU A O 1
ATOM 523 N N . LEU A 1 70 ? -6.802 -2.636 6.199 1.00 90.94 70 LEU A N 1
ATOM 524 C CA . LEU A 1 70 ? -6.652 -3.852 6.995 1.00 90.94 70 LEU A CA 1
ATOM 525 C C . LEU A 1 70 ? -6.014 -4.945 6.147 1.00 90.94 70 LEU A C 1
ATOM 527 O O . LEU A 1 70 ? -6.509 -5.222 5.055 1.00 90.94 70 LEU A O 1
ATOM 531 N N . ASP A 1 71 ? -5.014 -5.626 6.699 1.00 90.81 71 ASP A N 1
ATOM 532 C CA . ASP A 1 71 ? -4.485 -6.858 6.108 1.00 90.81 71 ASP A CA 1
ATOM 533 C C . ASP A 1 71 ? -5.388 -8.054 6.420 1.00 90.81 71 ASP A C 1
ATOM 535 O O . ASP A 1 71 ? -5.579 -8.939 5.588 1.00 90.81 71 ASP A O 1
ATOM 539 N N . ASP A 1 72 ? -5.948 -8.090 7.635 1.00 93.38 72 ASP A N 1
ATOM 540 C CA . ASP A 1 72 ? -6.831 -9.165 8.085 1.00 93.38 72 ASP A CA 1
ATOM 541 C C . ASP A 1 72 ? -7.771 -8.705 9.212 1.00 93.38 72 ASP A C 1
ATOM 543 O O . ASP A 1 72 ? -7.547 -7.696 9.894 1.00 93.38 72 ASP A O 1
ATOM 547 N N . TYR A 1 73 ? -8.842 -9.467 9.431 1.00 94.94 73 TYR A N 1
ATOM 548 C CA . TYR A 1 73 ? -9.751 -9.282 10.553 1.00 94.94 73 TYR A CA 1
ATOM 549 C C . TYR A 1 73 ? -10.395 -10.598 11.005 1.00 94.94 73 TYR A C 1
ATOM 551 O O . TYR A 1 73 ? -10.712 -11.488 10.224 1.00 94.94 73 TYR A O 1
ATOM 559 N N . THR A 1 74 ? -10.674 -10.702 12.303 1.00 96.19 74 THR A N 1
ATOM 560 C CA . THR A 1 74 ? -11.429 -11.814 12.892 1.00 96.19 74 THR A CA 1
ATOM 561 C C . THR A 1 74 ? -12.608 -11.274 13.686 1.00 96.19 74 THR A C 1
ATOM 563 O O . THR A 1 74 ? -12.442 -10.439 14.573 1.00 96.19 74 THR A O 1
ATOM 566 N N . LEU A 1 75 ? -13.810 -11.774 13.392 1.00 92.06 75 LEU A N 1
ATOM 567 C CA . LEU A 1 75 ? -15.030 -11.428 14.122 1.00 92.06 75 LEU A CA 1
ATOM 568 C C . LEU A 1 75 ? -15.366 -12.504 15.156 1.00 92.06 75 LEU A C 1
ATOM 570 O O . LEU A 1 75 ? -15.547 -13.675 14.820 1.00 92.06 75 LEU A O 1
ATOM 574 N N . GLY A 1 76 ? -15.500 -12.086 16.410 1.00 88.62 76 GLY A N 1
ATOM 575 C CA . GLY A 1 76 ? -16.127 -12.857 17.474 1.00 88.62 76 GLY A CA 1
ATOM 576 C C . GLY A 1 76 ? -17.563 -12.401 17.734 1.00 88.62 76 GLY A C 1
ATOM 577 O O . GLY A 1 76 ? -18.091 -11.518 17.064 1.00 88.62 76 GLY A O 1
ATOM 578 N N . THR A 1 77 ? -18.207 -12.994 18.741 1.00 86.50 77 THR A N 1
ATOM 579 C CA . THR A 1 77 ? -19.565 -12.591 19.156 1.00 86.50 77 THR A CA 1
ATOM 580 C C . THR A 1 77 ? -19.588 -11.147 19.665 1.00 86.50 77 THR A C 1
ATOM 582 O O . THR A 1 77 ? -20.398 -10.344 19.210 1.00 86.50 77 THR A O 1
ATOM 585 N N . ASP A 1 78 ? -18.648 -10.814 20.553 1.00 91.38 78 ASP A N 1
ATOM 586 C CA . ASP A 1 78 ? -18.582 -9.533 21.271 1.00 91.38 78 ASP A CA 1
ATOM 587 C C . ASP A 1 78 ? -17.220 -8.849 21.081 1.00 91.38 78 ASP A C 1
ATOM 589 O O . ASP A 1 78 ? -16.800 -8.019 21.887 1.00 91.38 78 ASP A O 1
ATOM 593 N N . PHE A 1 79 ? -16.472 -9.236 20.047 1.00 92.31 79 PHE A N 1
ATOM 594 C CA . PHE A 1 79 ? -15.166 -8.656 19.763 1.00 92.31 79 PHE A CA 1
ATOM 595 C C . PHE A 1 79 ? -14.843 -8.661 18.273 1.00 92.31 79 PHE A C 1
ATOM 597 O O . PHE A 1 79 ? -15.377 -9.466 17.510 1.00 92.31 79 PHE A O 1
ATOM 604 N N . VAL A 1 80 ? -13.930 -7.779 17.879 1.00 95.25 80 VAL A N 1
ATOM 605 C CA . VAL A 1 80 ? -13.240 -7.846 16.591 1.00 95.25 80 VAL A CA 1
ATOM 606 C C . VAL A 1 80 ? -11.745 -7.728 16.826 1.00 95.25 80 VAL A C 1
ATOM 608 O O . VAL A 1 80 ? -11.301 -6.868 17.587 1.00 95.25 80 VAL A O 1
ATOM 611 N N . THR A 1 81 ? -10.979 -8.585 16.168 1.00 96.88 81 THR A N 1
ATOM 612 C CA . THR A 1 81 ? -9.530 -8.451 16.060 1.00 96.88 81 THR A CA 1
ATOM 613 C C . THR A 1 81 ? -9.209 -7.892 14.681 1.00 96.88 81 THR A C 1
ATOM 615 O O . THR A 1 81 ? -9.712 -8.411 13.688 1.00 96.88 81 THR A O 1
ATOM 618 N N . LEU A 1 82 ? -8.414 -6.827 14.626 1.00 96.25 82 LEU A N 1
ATOM 619 C CA . LEU A 1 82 ? -7.974 -6.168 13.396 1.00 96.25 82 LEU A CA 1
ATOM 620 C C . LEU A 1 82 ? -6.455 -6.284 13.286 1.00 96.25 82 LEU A C 1
ATOM 622 O O . LEU A 1 82 ? -5.761 -6.200 14.306 1.00 96.25 82 LEU A O 1
ATOM 626 N N . VAL A 1 83 ? -5.958 -6.486 12.067 1.00 94.69 83 VAL A N 1
ATOM 627 C CA . VAL A 1 83 ? -4.532 -6.639 11.772 1.00 94.69 83 VAL A CA 1
ATOM 628 C C . VAL A 1 83 ? -4.120 -5.639 10.698 1.00 94.69 83 VAL A C 1
ATOM 630 O O . VAL A 1 83 ? -4.733 -5.575 9.634 1.00 94.69 83 VAL A O 1
ATOM 633 N N . HIS A 1 84 ? -3.057 -4.896 10.988 1.00 92.75 84 HIS A N 1
ATOM 634 C CA . HIS A 1 84 ? -2.264 -4.153 10.020 1.00 92.75 84 HIS A CA 1
ATOM 635 C C . HIS A 1 84 ? -0.785 -4.417 10.310 1.00 92.75 84 HIS A C 1
ATOM 637 O O . HIS A 1 84 ? -0.309 -4.114 11.399 1.00 92.75 84 HIS A O 1
ATOM 643 N N . ASN A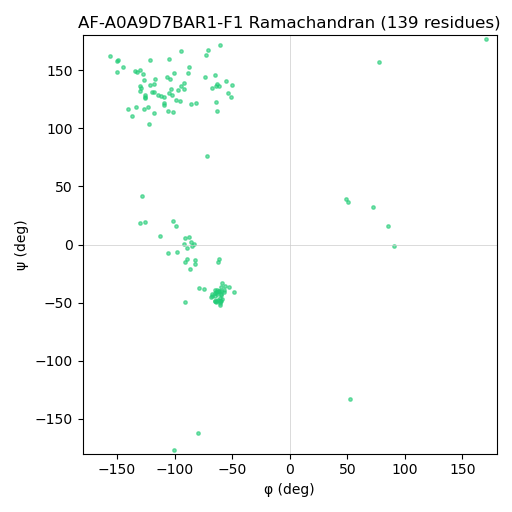 1 85 ? -0.068 -5.001 9.362 1.00 88.94 85 ASN A N 1
ATOM 644 C CA . ASN A 1 85 ? 1.310 -5.472 9.484 1.00 88.94 85 ASN A CA 1
ATOM 645 C C . ASN A 1 85 ? 2.343 -4.405 9.087 1.00 88.94 85 ASN A C 1
ATOM 647 O O . ASN A 1 85 ? 3.543 -4.700 9.031 1.00 88.94 85 ASN A O 1
ATOM 651 N N . GLY A 1 86 ? 1.881 -3.181 8.810 1.00 86.81 86 GLY A N 1
ATOM 652 C CA . GLY A 1 86 ? 2.733 -2.030 8.549 1.00 86.81 86 GLY A CA 1
ATOM 653 C C . GLY A 1 86 ? 3.807 -1.851 9.622 1.00 86.81 86 GLY A C 1
ATOM 654 O O . GLY A 1 86 ? 3.551 -2.003 10.812 1.00 86.81 86 GLY A O 1
ATOM 655 N N . GLN A 1 87 ? 5.035 -1.550 9.200 1.00 84.69 87 GLN A N 1
ATOM 656 C CA . GLN A 1 87 ? 6.188 -1.374 10.097 1.00 84.69 87 GLN A CA 1
ATOM 657 C C . GLN A 1 87 ? 6.275 0.033 10.718 1.00 84.69 87 GLN A C 1
ATOM 659 O O . GLN A 1 87 ? 7.223 0.339 11.444 1.00 84.69 87 GLN A O 1
ATOM 664 N N . GLY A 1 88 ? 5.320 0.903 10.394 1.00 87.62 88 GLY A N 1
ATOM 665 C CA . GLY A 1 88 ? 5.175 2.250 10.927 1.00 87.62 88 GLY A CA 1
ATOM 666 C C . GLY A 1 88 ? 4.534 2.306 12.316 1.00 87.62 88 GLY A C 1
ATOM 667 O O . GLY A 1 88 ? 4.478 1.322 13.057 1.00 87.62 88 GLY A O 1
ATOM 668 N N . THR A 1 89 ? 4.050 3.485 12.698 1.00 91.88 89 THR A N 1
ATOM 669 C CA . THR A 1 89 ? 3.319 3.669 13.955 1.00 91.88 89 THR A CA 1
ATOM 670 C C . THR A 1 89 ? 1.822 3.552 13.738 1.00 91.88 89 THR A C 1
ATOM 672 O O . THR A 1 89 ? 1.269 4.135 12.812 1.00 91.88 89 THR A O 1
ATOM 675 N N . HIS A 1 90 ? 1.154 2.832 14.638 1.00 94.56 90 HIS A N 1
ATOM 676 C CA . HIS A 1 90 ? -0.290 2.641 14.589 1.00 94.56 90 HIS A CA 1
ATOM 677 C C . HIS A 1 90 ? -0.986 3.463 15.665 1.00 94.56 90 HIS A C 1
ATOM 679 O O . HIS A 1 90 ? -0.529 3.534 16.810 1.00 94.56 90 HIS A O 1
ATOM 685 N N . LEU A 1 91 ? -2.161 3.977 15.329 1.00 96.50 91 LEU A N 1
ATOM 686 C CA . LEU A 1 91 ? -3.127 4.502 16.275 1.00 96.50 91 LEU A CA 1
ATOM 687 C C . LEU A 1 91 ? -4.525 4.029 15.890 1.00 96.50 91 LEU A C 1
ATOM 689 O O . LEU A 1 91 ? -5.118 4.472 14.911 1.00 96.50 91 LEU A O 1
ATOM 693 N N . TRP A 1 92 ? -5.081 3.155 16.713 1.00 97.38 92 TRP A N 1
ATOM 694 C CA . TRP A 1 92 ? -6.453 2.694 16.593 1.00 97.38 92 TRP A CA 1
ATOM 695 C C . TRP A 1 92 ? -7.306 3.381 17.643 1.00 97.38 92 TRP A C 1
ATOM 697 O O . TRP A 1 92 ? -6.941 3.409 18.818 1.00 97.38 92 TRP A O 1
ATOM 707 N N . THR A 1 93 ? -8.466 3.890 17.248 1.00 97.44 93 THR A N 1
ATOM 708 C CA . THR A 1 93 ? -9.463 4.455 18.162 1.00 97.44 93 THR A CA 1
ATOM 709 C C . THR A 1 93 ? -10.839 3.910 17.827 1.00 97.44 93 THR A C 1
ATOM 711 O O . THR A 1 93 ? -11.134 3.604 16.676 1.00 97.44 93 THR A O 1
ATOM 714 N N . CYS A 1 94 ? -11.695 3.762 18.831 1.00 96.31 94 CYS A N 1
ATOM 715 C CA . CYS A 1 94 ? -13.074 3.337 18.637 1.00 96.31 94 CYS A CA 1
ATOM 716 C C . CYS A 1 94 ? -14.034 4.281 19.356 1.00 96.31 94 CYS A C 1
ATOM 718 O O . CYS A 1 94 ? -13.721 4.834 20.411 1.00 96.31 94 CYS A O 1
ATOM 720 N N . SER A 1 95 ? -15.246 4.429 18.822 1.00 95.25 95 SER A N 1
ATOM 721 C CA . SER A 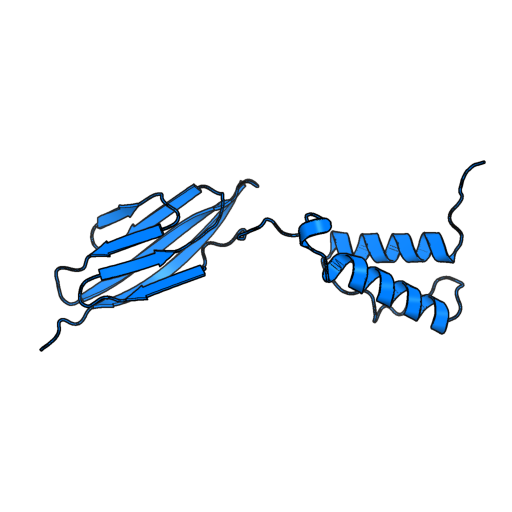1 95 ? -16.309 5.252 19.411 1.00 95.25 95 SER A CA 1
ATOM 722 C C . SER A 1 95 ? -16.749 4.799 20.811 1.00 95.25 95 SER A C 1
ATOM 724 O O . SER A 1 95 ? -17.461 5.533 21.490 1.00 95.25 95 SER A O 1
ATOM 726 N N . ASN A 1 96 ? -16.341 3.604 21.255 1.00 91.56 96 ASN A N 1
ATOM 727 C CA . ASN A 1 96 ? -16.535 3.117 22.625 1.00 91.56 96 ASN A CA 1
ATOM 728 C C . ASN A 1 96 ? -15.443 3.576 23.614 1.00 91.56 96 ASN A C 1
ATOM 730 O O . ASN A 1 96 ? -15.514 3.227 24.790 1.00 91.56 96 ASN A O 1
ATOM 734 N N . GLY A 1 97 ? -14.445 4.333 23.150 1.00 93.19 97 GLY A N 1
ATOM 735 C CA . GLY A 1 97 ? -13.348 4.867 23.957 1.00 93.19 97 GLY A CA 1
ATOM 736 C C . GLY A 1 97 ? -12.104 3.979 24.044 1.00 93.19 97 GLY A C 1
ATOM 737 O O . GLY A 1 97 ? -11.134 4.384 24.677 1.00 93.19 97 GLY A O 1
ATOM 738 N N . GLN A 1 98 ? -12.092 2.793 23.426 1.00 96.06 98 GLN A N 1
ATOM 739 C CA . GLN A 1 98 ? -10.884 1.964 23.356 1.00 96.06 98 GLN A CA 1
ATOM 740 C C . GLN A 1 98 ? -9.868 2.550 22.365 1.00 96.06 98 GLN A C 1
ATOM 742 O O . GLN A 1 98 ? -10.248 3.051 21.302 1.00 96.06 98 GLN A O 1
ATOM 747 N N . SER A 1 99 ? -8.580 2.429 22.688 1.00 96.88 99 SER A N 1
ATOM 748 C CA . SER A 1 99 ? -7.484 2.775 21.786 1.00 96.88 99 SER A CA 1
ATOM 749 C C . SER A 1 99 ? -6.289 1.841 21.942 1.00 96.88 99 SER A C 1
ATOM 751 O O . SER A 1 99 ? -6.068 1.261 23.007 1.00 96.88 99 SER A O 1
ATOM 753 N N . PHE A 1 100 ? -5.528 1.690 20.860 1.00 97.50 100 PHE A N 1
ATOM 754 C CA . PHE A 1 100 ? -4.375 0.796 20.781 1.00 97.50 100 PHE A CA 1
ATOM 755 C C . PHE A 1 100 ? -3.327 1.351 19.814 1.00 97.50 100 PHE A C 1
ATOM 757 O O . PHE A 1 100 ? -3.658 2.136 18.929 1.00 97.50 100 PHE A O 1
ATOM 764 N N . THR A 1 101 ? -2.077 0.911 19.951 1.00 96.25 101 THR A N 1
ATOM 765 C CA . THR A 1 101 ? -0.951 1.366 19.111 1.00 96.25 101 THR A CA 1
ATOM 766 C C . THR A 1 101 ? -0.130 0.214 18.527 1.00 96.25 101 THR A C 1
ATOM 768 O O . THR A 1 101 ? 1.028 0.390 18.159 1.00 96.25 101 THR A O 1
ATOM 771 N N . THR A 1 102 ? -0.692 -0.994 18.504 1.00 95.31 102 THR A N 1
ATOM 772 C CA . THR A 1 102 ? -0.036 -2.204 17.993 1.00 95.31 102 THR A CA 1
ATOM 773 C C . THR A 1 102 ? -0.584 -2.591 16.621 1.00 95.31 102 THR A C 1
ATOM 775 O O . THR A 1 102 ? -1.697 -2.210 16.264 1.00 95.31 102 THR A O 1
ATOM 778 N N . ALA A 1 103 ? 0.186 -3.388 15.879 1.00 92.44 103 ALA A N 1
ATOM 779 C CA . ALA A 1 103 ? -0.188 -3.941 14.574 1.00 92.44 103 ALA A CA 1
ATOM 780 C C . ALA A 1 103 ? -1.454 -4.820 14.627 1.00 92.44 103 ALA A C 1
ATOM 782 O O . ALA A 1 103 ? -2.326 -4.756 13.766 1.00 92.44 103 ALA A O 1
ATOM 783 N N . THR A 1 104 ? -1.584 -5.628 15.681 1.00 95.69 104 THR A N 1
ATOM 784 C CA . THR A 1 104 ? -2.775 -6.445 15.948 1.00 95.69 104 THR A CA 1
ATOM 785 C C . THR A 1 104 ? -3.492 -5.917 17.180 1.00 95.69 104 THR A C 1
ATOM 787 O O . THR A 1 104 ? -2.874 -5.755 18.237 1.00 95.69 104 THR A O 1
ATOM 790 N N . VAL A 1 105 ? -4.794 -5.659 17.060 1.00 97.19 105 VAL A N 1
ATOM 791 C CA . VAL A 1 105 ? -5.617 -5.066 18.125 1.00 97.19 105 VAL A CA 1
ATOM 792 C C . VAL A 1 105 ? -6.931 -5.810 18.264 1.00 97.19 105 VAL A C 1
ATOM 794 O O . VAL A 1 105 ? -7.451 -6.336 17.287 1.00 97.19 105 VAL A O 1
ATOM 797 N N . THR A 1 106 ? -7.486 -5.863 19.476 1.00 97.31 106 THR A N 1
ATOM 798 C CA . THR A 1 106 ? -8.799 -6.477 19.720 1.00 97.31 106 THR A CA 1
ATOM 799 C C . THR A 1 106 ? -9.713 -5.495 20.438 1.00 97.31 106 THR A C 1
ATOM 801 O O . THR A 1 106 ? -9.448 -5.101 21.571 1.00 97.31 106 THR A O 1
ATOM 804 N N . PHE A 1 107 ? -10.804 -5.116 19.776 1.00 95.19 107 PHE A N 1
ATOM 805 C CA . PHE A 1 107 ? -11.879 -4.309 20.345 1.00 95.19 107 PHE A CA 1
ATOM 806 C C . PHE A 1 107 ? -12.961 -5.214 20.922 1.00 95.19 107 PHE A C 1
ATOM 808 O O . PHE A 1 107 ? -13.328 -6.210 20.300 1.00 95.19 107 PHE A O 1
ATOM 815 N N . ASN A 1 108 ? -13.504 -4.852 22.084 1.00 94.06 108 ASN A N 1
ATOM 816 C CA . ASN A 1 108 ? -14.556 -5.602 22.765 1.00 94.06 108 ASN A CA 1
ATOM 817 C C . ASN A 1 108 ? -15.817 -4.739 22.890 1.00 94.06 108 ASN A C 1
ATOM 819 O O . ASN A 1 108 ? -15.756 -3.555 23.225 1.00 94.06 108 ASN A O 1
ATOM 823 N N . PHE A 1 109 ? -16.977 -5.343 22.659 1.00 92.25 109 PHE A N 1
ATOM 824 C CA . PHE A 1 109 ? -18.264 -4.665 22.592 1.00 92.25 109 PHE A CA 1
ATOM 825 C C . PHE A 1 109 ? -19.218 -5.261 23.624 1.00 92.25 109 PHE A C 1
ATOM 827 O O . PHE A 1 109 ? -19.746 -6.349 23.443 1.00 92.25 109 PHE A O 1
ATOM 834 N N . ALA A 1 110 ? -19.435 -4.545 24.728 1.00 86.19 110 ALA A N 1
ATOM 835 C CA . ALA A 1 110 ? -20.317 -5.003 25.806 1.00 86.19 110 ALA A CA 1
ATOM 836 C C . ALA A 1 110 ? -21.806 -4.715 25.544 1.00 86.19 110 ALA A C 1
ATOM 838 O O . ALA A 1 110 ? -22.674 -5.240 26.237 1.00 86.19 110 ALA A O 1
ATOM 839 N N . THR A 1 111 ? -22.116 -3.819 24.605 1.00 86.50 111 THR A N 1
ATOM 840 C CA . THR A 1 111 ? -23.474 -3.320 24.366 1.00 86.50 111 THR A CA 1
ATOM 841 C C . THR A 1 111 ? -23.828 -3.417 22.893 1.00 86.50 111 THR A C 1
ATOM 843 O O . THR A 1 111 ? -23.040 -3.043 22.034 1.00 86.50 111 THR A O 1
ATOM 846 N N . ALA A 1 112 ? -25.044 -3.873 22.590 1.00 88.12 112 ALA A N 1
ATOM 847 C CA . ALA A 1 112 ? -25.593 -3.817 21.237 1.00 88.12 112 ALA A CA 1
ATOM 848 C C . ALA A 1 112 ? -25.517 -2.384 20.692 1.00 88.12 112 ALA A C 1
ATOM 850 O O . ALA A 1 112 ? -25.958 -1.447 21.360 1.00 88.12 112 ALA A O 1
ATOM 851 N N . GLY A 1 113 ? -24.989 -2.204 19.485 1.00 89.38 113 GLY A N 1
ATOM 852 C CA . GLY A 1 113 ? -24.803 -0.866 18.942 1.00 89.38 113 GLY A CA 1
ATOM 853 C C . GLY A 1 113 ? -23.978 -0.815 17.667 1.00 89.38 113 GLY A C 1
ATOM 854 O O . GLY A 1 113 ? -23.478 -1.823 17.166 1.00 89.38 113 GLY A O 1
ATOM 855 N N . SER A 1 114 ? -23.857 0.393 17.128 1.00 91.75 114 SER A N 1
ATOM 856 C CA . SER A 1 114 ? -22.922 0.695 16.051 1.00 91.75 114 SER A CA 1
ATOM 857 C C . SER A 1 114 ? -21.653 1.298 16.634 1.00 91.75 114 SER A C 1
ATOM 859 O O . SER A 1 114 ? -21.721 2.210 17.457 1.00 91.75 114 SER A O 1
ATOM 861 N N . TYR A 1 115 ? -20.513 0.793 16.184 1.00 93.81 115 TYR A N 1
ATOM 862 C CA . TYR A 1 115 ? -19.194 1.237 16.598 1.00 93.81 115 TYR A CA 1
ATOM 863 C C . TYR A 1 115 ? -18.422 1.720 15.380 1.00 93.81 115 TYR A C 1
ATOM 865 O O . TYR A 1 115 ? -18.465 1.090 14.326 1.00 93.81 115 TYR A O 1
ATOM 873 N N . THR A 1 116 ? -17.724 2.839 15.519 1.00 95.88 116 THR A N 1
ATOM 874 C CA . THR A 1 116 ? -16.824 3.345 14.482 1.00 95.88 116 THR A CA 1
ATOM 875 C C . THR A 1 116 ? -15.403 3.163 14.974 1.00 95.88 116 THR A C 1
ATOM 877 O O . THR A 1 116 ? -15.070 3.677 16.040 1.00 95.88 116 THR A O 1
ATOM 880 N N . VAL A 1 117 ? -14.596 2.428 14.213 1.00 96.44 117 VAL A N 1
ATOM 881 C CA . VAL A 1 117 ? -13.164 2.251 14.457 1.00 96.44 117 VAL A CA 1
ATOM 882 C C . VAL A 1 117 ? -12.402 3.089 13.439 1.00 96.44 117 VAL A C 1
ATOM 884 O O . VAL A 1 117 ? -12.677 2.998 12.247 1.00 96.44 117 VAL A O 1
ATOM 887 N N . THR A 1 118 ? -11.450 3.886 13.903 1.00 96.81 118 THR A N 1
ATOM 888 C CA . THR A 1 118 ? -10.537 4.667 13.067 1.00 96.81 118 THR A CA 1
ATOM 889 C C . THR A 1 118 ? -9.123 4.142 13.267 1.00 96.81 118 THR A C 1
ATOM 891 O O . THR A 1 118 ? -8.674 4.009 14.407 1.00 96.81 118 THR A O 1
ATOM 894 N N . HIS A 1 119 ? -8.442 3.845 12.166 1.00 96.38 119 HIS A N 1
ATOM 895 C CA . HIS A 1 119 ? -7.029 3.493 12.126 1.00 96.38 119 HIS A CA 1
ATOM 89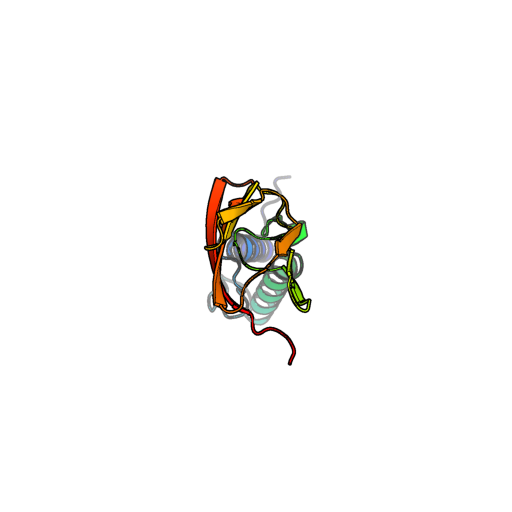6 C C . HIS A 1 119 ? -6.268 4.645 11.485 1.00 96.38 119 HIS A C 1
ATOM 898 O O . HIS A 1 119 ? -6.555 4.997 10.346 1.00 96.38 119 HIS A O 1
ATOM 904 N N . THR A 1 120 ? -5.327 5.227 12.213 1.00 95.12 120 THR A N 1
ATOM 905 C CA . THR A 1 120 ? -4.345 6.173 11.689 1.00 95.12 120 THR A CA 1
ATOM 906 C C . THR A 1 120 ? -2.997 5.473 11.694 1.00 95.12 120 THR A C 1
ATOM 908 O O . THR A 1 120 ? -2.594 4.928 12.725 1.00 95.12 120 THR A O 1
ATOM 911 N N . TYR A 1 121 ? -2.333 5.463 10.547 1.00 93.38 121 TYR A N 1
ATOM 912 C CA . TYR A 1 121 ? -1.043 4.816 10.364 1.00 93.38 121 TYR A CA 1
ATOM 913 C C . TYR A 1 121 ? -0.052 5.829 9.806 1.00 93.38 121 TYR A C 1
ATOM 915 O O . TYR A 1 121 ? -0.344 6.471 8.798 1.00 93.38 121 TYR A O 1
ATOM 923 N N . ASP A 1 122 ? 1.090 5.976 10.474 1.00 90.69 122 ASP A N 1
ATOM 924 C CA . ASP A 1 122 ? 2.221 6.753 9.970 1.00 90.69 122 ASP A CA 1
ATOM 925 C C . ASP A 1 122 ? 3.305 5.779 9.519 1.00 90.69 122 ASP A C 1
ATOM 927 O O . ASP A 1 122 ? 3.862 5.037 10.334 1.00 90.69 122 ASP A O 1
ATOM 931 N N . ASP A 1 123 ? 3.598 5.764 8.225 1.00 85.81 123 ASP A N 1
ATOM 932 C CA . ASP A 1 123 ? 4.598 4.873 7.658 1.00 85.81 123 ASP A CA 1
ATOM 933 C C . ASP A 1 123 ? 6.037 5.307 8.034 1.00 85.81 123 ASP A C 1
ATOM 935 O O . ASP A 1 123 ? 6.286 6.452 8.434 1.00 85.81 123 ASP A O 1
ATOM 939 N N . PRO A 1 124 ? 7.037 4.416 7.894 1.00 81.25 124 PRO A N 1
ATOM 940 C CA . PRO A 1 124 ? 8.440 4.760 8.150 1.00 81.25 124 PRO A CA 1
ATOM 941 C C . PRO A 1 124 ? 9.014 5.858 7.236 1.00 81.25 124 PRO A C 1
ATOM 943 O O . PRO A 1 124 ? 10.085 6.399 7.521 1.00 81.25 124 PRO A O 1
ATOM 946 N N . CYS A 1 125 ? 8.335 6.177 6.134 1.00 76.00 125 CYS A N 1
ATOM 947 C CA . CYS A 1 125 ? 8.701 7.230 5.192 1.00 76.00 125 CYS A CA 1
ATOM 948 C C . CYS A 1 125 ? 8.104 8.601 5.564 1.00 76.00 125 CYS A C 1
ATOM 950 O O . CYS A 1 125 ? 8.440 9.596 4.918 1.00 76.00 125 CYS A O 1
ATOM 952 N N . GLY A 1 126 ? 7.290 8.676 6.623 1.00 79.56 126 GLY A N 1
ATOM 953 C CA . GLY A 1 126 ? 6.670 9.898 7.123 1.00 79.56 126 GLY A CA 1
ATOM 954 C C . GLY A 1 126 ? 5.360 10.279 6.432 1.00 79.56 126 GLY A C 1
ATOM 955 O O . GLY A 1 126 ? 4.940 11.430 6.568 1.00 79.56 126 GLY A O 1
ATOM 956 N N . ASN A 1 127 ? 4.723 9.367 5.693 1.00 83.19 127 ASN A N 1
ATOM 957 C CA . ASN A 1 127 ? 3.355 9.574 5.219 1.00 83.19 127 ASN A CA 1
ATOM 958 C C . ASN A 1 127 ? 2.356 9.073 6.260 1.00 83.19 127 ASN A C 1
ATOM 960 O O . ASN A 1 127 ? 2.610 8.092 6.953 1.00 83.19 127 ASN A O 1
ATOM 964 N N . THR A 1 128 ? 1.201 9.728 6.325 1.00 90.44 128 THR A N 1
ATOM 965 C CA . THR A 1 128 ? 0.105 9.349 7.218 1.00 90.44 128 THR A CA 1
ATOM 966 C C . THR A 1 128 ? -1.129 9.026 6.392 1.00 90.44 128 THR A C 1
ATOM 968 O O . THR A 1 128 ? -1.546 9.850 5.574 1.00 90.44 128 THR A O 1
ATOM 971 N N . ASP A 1 129 ? -1.761 7.889 6.667 1.00 91.69 129 ASP A N 1
ATOM 972 C CA . ASP A 1 129 ? -3.083 7.551 6.144 1.00 91.69 129 ASP A CA 1
ATOM 973 C C . ASP A 1 129 ? -4.087 7.298 7.276 1.00 91.69 129 ASP A C 1
ATOM 975 O O . ASP A 1 129 ? -3.732 7.077 8.439 1.00 91.69 129 ASP A O 1
ATOM 979 N N . THR A 1 130 ? -5.380 7.405 6.969 1.00 93.88 130 THR A N 1
ATOM 980 C CA . THR A 1 130 ? -6.447 7.156 7.940 1.00 93.88 130 THR A CA 1
ATOM 981 C C . THR A 1 130 ? -7.627 6.407 7.328 1.00 93.88 130 THR A C 1
ATOM 983 O O . THR A 1 130 ? -8.370 6.933 6.499 1.00 93.88 130 THR A O 1
ATOM 986 N N . GLY A 1 131 ? -7.863 5.197 7.836 1.00 92.50 131 GLY A N 1
ATOM 987 C CA . GLY A 1 131 ? -8.995 4.339 7.503 1.00 92.50 131 GLY A CA 1
ATOM 988 C C . GLY A 1 131 ? -10.094 4.396 8.564 1.00 92.50 131 GLY A C 1
ATOM 989 O O . GLY A 1 131 ? -9.835 4.559 9.756 1.00 92.50 131 GLY A O 1
ATOM 990 N N . THR A 1 132 ? -11.356 4.250 8.149 1.00 94.19 132 THR A N 1
ATOM 991 C CA . THR A 1 132 ? -12.504 4.176 9.070 1.00 94.19 132 THR A CA 1
ATOM 992 C C . THR A 1 132 ? -13.386 2.975 8.750 1.00 94.19 132 THR A C 1
ATOM 994 O O . THR A 1 132 ? -13.784 2.768 7.606 1.00 94.19 132 THR A O 1
ATOM 997 N N . LEU A 1 133 ? -13.737 2.213 9.786 1.00 91.56 133 LEU A N 1
ATOM 998 C CA . LEU A 1 133 ? -14.594 1.038 9.721 1.00 91.56 133 LEU A CA 1
ATOM 999 C C . LEU A 1 133 ? -15.857 1.246 10.560 1.00 91.56 133 LEU A C 1
ATOM 1001 O O . LEU A 1 133 ? -15.795 1.601 11.738 1.00 91.56 133 LEU A O 1
ATOM 1005 N N . HIS A 1 134 ? -17.016 0.959 9.969 1.00 91.94 134 HIS A N 1
ATOM 1006 C CA . HIS A 1 134 ? -18.297 0.968 10.669 1.00 91.94 134 HIS A CA 1
ATOM 1007 C C . HIS A 1 134 ? -18.731 -0.456 11.005 1.00 91.94 134 HIS A C 1
ATOM 1009 O O . HIS A 1 134 ? -19.064 -1.253 10.129 1.00 91.94 134 HIS A O 1
ATOM 1015 N N . LEU A 1 135 ? -18.770 -0.759 12.295 1.00 88.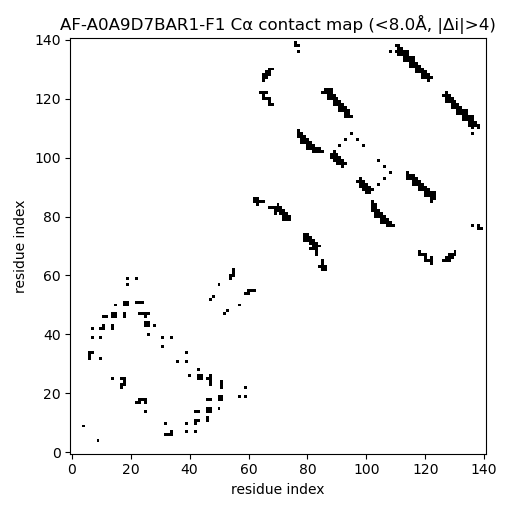31 135 LEU A N 1
ATOM 1016 C CA . LEU A 1 135 ? -19.144 -2.050 12.845 1.00 88.31 135 LEU A CA 1
ATOM 1017 C C . LEU A 1 135 ? -20.556 -1.992 13.419 1.00 88.31 135 LEU A C 1
ATOM 1019 O O . LEU A 1 135 ? -20.973 -1.007 14.031 1.00 88.31 135 LEU A O 1
ATOM 1023 N N . ARG A 1 136 ? -21.305 -3.078 13.249 1.00 86.38 136 ARG A N 1
ATOM 1024 C CA . ARG A 1 136 ? -22.605 -3.275 13.895 1.00 86.38 136 ARG A CA 1
ATOM 1025 C C . ARG A 1 136 ? -22.502 -4.499 14.783 1.00 86.38 136 ARG A C 1
ATOM 1027 O O . ARG A 1 136 ? -22.362 -5.608 14.279 1.00 86.38 136 ARG A O 1
ATOM 1034 N N . HIS A 1 137 ? -22.584 -4.293 16.088 1.00 84.56 137 HIS A N 1
ATOM 1035 C CA . HIS A 1 137 ? -22.656 -5.376 17.050 1.00 84.56 137 HIS A CA 1
ATOM 1036 C C . HIS A 1 137 ? -24.124 -5.654 17.393 1.00 84.56 137 HIS A C 1
ATOM 1038 O O . HIS A 1 137 ? -24.866 -4.765 17.821 1.00 84.56 137 HIS A O 1
ATOM 1044 N N . CYS A 1 138 ? -24.539 -6.902 17.185 1.00 76.31 138 CYS A N 1
ATOM 1045 C CA . CYS A 1 138 ? -25.848 -7.413 17.566 1.00 76.31 138 CYS A CA 1
ATOM 10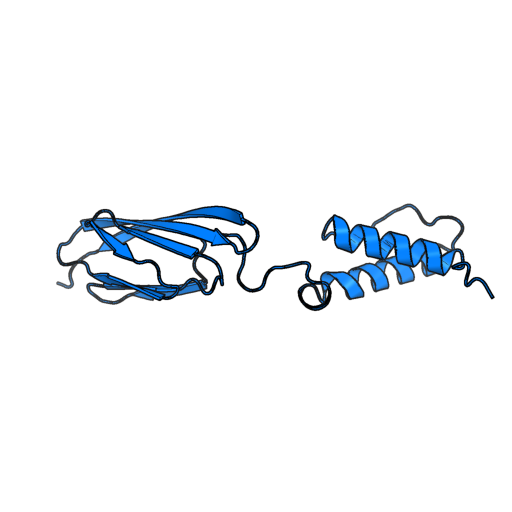46 C C . CYS A 1 138 ? -25.628 -8.631 18.475 1.00 76.31 138 CYS A C 1
ATOM 1048 O O . CYS A 1 138 ? -25.013 -9.598 18.019 1.00 76.31 138 CYS A O 1
ATOM 1050 N N . PRO A 1 139 ? -26.088 -8.609 19.737 1.00 66.62 139 PRO A N 1
ATOM 1051 C CA . PRO A 1 139 ? -25.914 -9.738 20.638 1.00 66.62 139 PRO A CA 1
ATOM 1052 C C . PRO A 1 139 ? -26.690 -10.950 20.118 1.00 66.62 139 PRO A C 1
ATOM 1054 O O . PRO A 1 139 ? -27.766 -10.815 19.524 1.00 66.62 139 PRO A O 1
ATOM 1057 N N . ARG A 1 140 ? -26.146 -12.152 20.344 1.00 62.56 140 ARG A N 1
ATOM 1058 C CA . ARG A 1 140 ? -26.865 -13.393 20.029 1.00 62.56 140 ARG A CA 1
ATOM 1059 C C . ARG A 1 140 ? -28.126 -13.500 20.890 1.00 62.56 140 ARG A C 1
ATOM 1061 O O . ARG A 1 140 ? -28.110 -13.171 22.074 1.00 62.56 140 ARG A O 1
ATOM 1068 N N . ARG A 1 141 ? -29.205 -13.930 20.238 1.00 56.06 141 ARG A N 1
ATOM 1069 C CA . ARG A 1 141 ? -30.524 -14.176 20.828 1.00 56.06 141 ARG A CA 1
ATOM 1070 C C . ARG A 1 141 ? -30.528 -15.412 21.718 1.00 56.06 141 ARG A C 1
ATOM 1072 O O . ARG A 1 141 ? -29.782 -16.359 21.382 1.00 56.06 141 ARG A O 1
#

Radius of gyration: 23.63 Å; Cα contacts (8 Å, |Δi|>4): 237; chains: 1; bounding box: 68×24×61 Å

Solvent-accessible surface area (backbone atoms only — not comparable to full-atom values): 8133 Å² total; per-residue (Å²): 131,87,81,72,64,48,75,67,49,48,52,34,52,52,37,34,52,46,21,67,76,65,74,41,75,45,58,83,60,84,79,44,88,95,50,57,69,68,58,38,44,52,39,23,43,49,24,26,47,67,43,69,76,34,32,67,83,68,63,73,52,64,82,53,54,63,62,30,65,72,80,46,75,46,80,56,84,50,35,40,37,45,30,32,78,39,82,38,52,44,40,37,38,33,74,86,72,53,70,49,59,56,49,66,45,73,52,77,52,96,61,72,42,77,41,45,37,37,32,38,22,36,26,88,88,73,46,73,26,74,32,78,46,84,44,76,46,66,72,85,130

Secondary structure (DSSP, 8-state):
---PPPHHHHHHHHHHHHHHHH----TT----TTS-HHHHHHHHHHHHHHHHS-TTTTT-S-TT-SS---SEEEE-SSEEEEE---SSEEEEEETTS-EE-SSEEEEE--SSEEEEEEEEEE-TTS-EEEEEEEEEE----

Mean predicted aligned error: 9.57 Å